Protein AF-A0A3N5Y1S3-F1 (afdb_monomer)

Secondary structure (DSSP, 8-state):
------B-TTSPBPP------EEEE--EEEP-EEEEEEEETTTEEEEEEE--SS---EEEEEEEES--SEEEEEEEEEESSSSS-EEEEEEEEEEEEEETTEEEEE-EEEEEEE--SEEEEEEE-SS--EEEEEEEE--EEEE--PPTTPPP-PPPS-TTS--------

Solvent-accessible surface area (backbone atoms only — not comparable to full-atom values): 10510 Å² total; per-residue (Å²): 140,86,88,88,82,50,62,47,101,85,71,49,77,51,92,78,81,93,74,82,59,50,78,48,74,52,79,45,80,49,70,56,43,80,78,46,74,52,73,47,89,87,49,25,37,38,40,30,33,40,50,54,91,63,84,50,69,32,28,34,43,34,57,38,60,87,67,68,73,47,77,30,50,31,34,34,27,34,13,83,77,76,76,61,74,43,79,63,33,70,86,36,62,33,34,30,40,76,56,97,93,40,83,46,73,39,48,59,49,72,42,67,85,35,61,52,32,22,38,39,38,39,35,44,47,91,75,78,66,75,74,50,68,44,38,25,28,66,56,82,42,80,43,76,88,77,62,95,89,69,89,82,80,87,85,85,76,64,92,86,56,77,88,78,84,75,85,81,126

Mean predicted aligned error: 12.26 Å

Nearest PDB structures (foldseek):
  5zu6-assembly1_A  TM=5.802E-01  e=6.935E-04  Vibrio
  4lpl-assembly1_A  TM=6.466E-01  e=3.275E-03  Clostridium perfringens ATCC 13124
  5zu5-assembly1_A  TM=4.909E-01  e=2.280E-03  Vibrio splendidus
  7w12-assembly1_A  TM=6.085E-01  e=9.707E-03  Vibrio splendidus
  7uab-assembly1_A  TM=2.465E-01  e=1.022E+00  Homo sapiens

Structure (mmCIF, N/CA/C/O backbone):
data_AF-A0A3N5Y1S3-F1
#
_entry.id   AF-A0A3N5Y1S3-F1
#
loop_
_atom_site.group_PDB
_atom_site.id
_atom_site.type_symbol
_atom_site.label_atom_id
_atom_site.label_alt_id
_atom_site.label_comp_id
_atom_site.label_asym_id
_atom_site.label_entity_id
_atom_site.label_seq_id
_atom_site.pdbx_PDB_ins_code
_atom_site.Cartn_x
_atom_site.Cartn_y
_atom_site.Cartn_z
_atom_site.occupancy
_atom_site.B_iso_or_equiv
_atom_site.auth_seq_id
_atom_site.auth_comp_id
_atom_site.auth_asym_id
_atom_site.auth_atom_id
_atom_site.pdbx_PDB_model_num
ATOM 1 N N . MET A 1 1 ? -9.161 30.404 33.135 1.00 35.91 1 MET A N 1
ATOM 2 C CA . MET A 1 1 ? -9.608 29.039 33.492 1.00 35.91 1 MET A CA 1
ATOM 3 C C . MET A 1 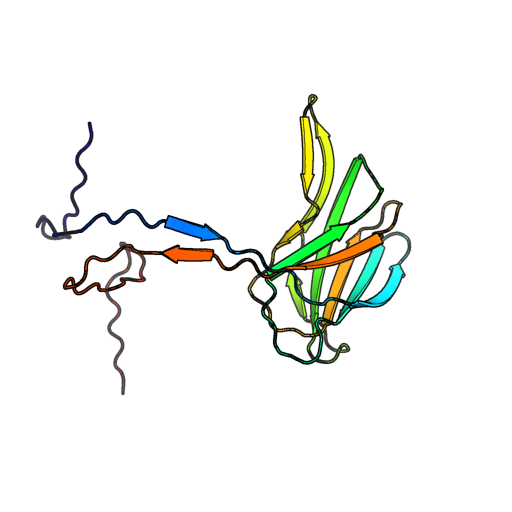1 ? -11.051 28.915 33.036 1.00 35.91 1 MET A C 1
ATOM 5 O O . MET A 1 1 ? -11.786 29.866 33.257 1.00 35.91 1 MET A O 1
ATOM 9 N N . ALA A 1 2 ? -11.420 27.840 32.336 1.00 44.22 2 ALA A N 1
ATOM 10 C CA . ALA A 1 2 ? -12.770 27.640 31.804 1.00 44.22 2 ALA A CA 1
ATOM 11 C C . ALA A 1 2 ? -13.389 26.386 32.437 1.00 44.22 2 ALA A C 1
ATOM 13 O O . ALA A 1 2 ? -12.702 25.372 32.552 1.00 44.22 2 ALA A O 1
ATOM 14 N N . ASP A 1 3 ? -14.645 26.495 32.864 1.00 68.25 3 ASP A N 1
ATOM 15 C CA . ASP A 1 3 ? -15.454 25.418 33.439 1.00 68.25 3 ASP A CA 1
ATOM 16 C C . ASP A 1 3 ? -16.318 24.802 32.330 1.00 68.25 3 ASP A C 1
ATOM 18 O O . ASP A 1 3 ? -16.857 25.532 31.494 1.00 68.25 3 ASP A O 1
ATOM 22 N N . LEU A 1 4 ? -16.417 23.473 32.290 1.00 57.62 4 LEU A N 1
ATOM 23 C CA . LEU A 1 4 ? -17.236 22.753 31.317 1.00 57.62 4 LEU A CA 1
ATOM 24 C C . LEU A 1 4 ? -18.429 22.157 32.061 1.00 57.62 4 LEU A C 1
ATOM 26 O O . LEU A 1 4 ? -18.258 21.489 33.076 1.00 57.62 4 LEU A O 1
ATOM 30 N N . ARG A 1 5 ? -19.641 22.370 31.555 1.00 76.62 5 ARG A N 1
ATOM 31 C CA . ARG A 1 5 ? -20.866 21.788 32.117 1.00 76.62 5 ARG A CA 1
ATOM 32 C C . ARG A 1 5 ? -21.679 21.176 30.997 1.00 76.62 5 ARG A C 1
ATOM 34 O O . ARG A 1 5 ? -21.792 21.775 29.929 1.00 76.62 5 ARG A O 1
ATOM 41 N N . LEU A 1 6 ? -22.219 19.985 31.234 1.00 54.06 6 LEU A N 1
ATOM 42 C CA . LEU A 1 6 ? -23.169 19.368 30.320 1.00 54.06 6 LEU A CA 1
ATOM 43 C C . LEU A 1 6 ? -24.568 19.703 30.827 1.00 54.06 6 LEU A C 1
ATOM 45 O O . LEU A 1 6 ? -24.888 19.393 31.970 1.00 54.06 6 LEU A O 1
ATOM 49 N N . ILE A 1 7 ? -25.378 20.355 30.002 1.00 76.06 7 ILE A N 1
ATOM 50 C CA . ILE A 1 7 ? -26.745 20.744 30.349 1.00 76.06 7 ILE A CA 1
ATOM 51 C C . ILE A 1 7 ? -27.685 20.068 29.351 1.00 76.06 7 ILE A C 1
ATOM 53 O O . ILE A 1 7 ? -27.400 20.058 28.154 1.00 76.06 7 ILE A O 1
ATOM 57 N N . ASP A 1 8 ? -28.768 19.463 29.836 1.00 72.62 8 ASP A N 1
ATOM 58 C CA . ASP A 1 8 ? -29.789 18.861 28.979 1.00 72.62 8 ASP A CA 1
ATOM 59 C C . ASP A 1 8 ? -30.726 19.911 28.351 1.00 72.62 8 ASP A C 1
ATOM 61 O O . ASP A 1 8 ? -30.665 21.105 28.652 1.00 72.62 8 ASP A O 1
ATOM 65 N N . GLY A 1 9 ? -31.636 19.468 27.478 1.00 58.50 9 GLY A N 1
ATOM 66 C CA . GLY A 1 9 ? -32.617 20.350 26.831 1.00 58.50 9 GLY A CA 1
ATOM 67 C C . GLY A 1 9 ? -33.615 21.021 27.789 1.00 58.50 9 GLY A C 1
ATOM 68 O O . GLY A 1 9 ? -34.348 21.910 27.366 1.00 58.50 9 GLY A O 1
ATOM 69 N N . SER A 1 10 ? -33.644 20.617 29.063 1.00 75.94 10 SER A N 1
ATOM 70 C CA . SER A 1 10 ? -34.462 21.216 30.124 1.00 75.94 10 SER A CA 1
ATOM 71 C C 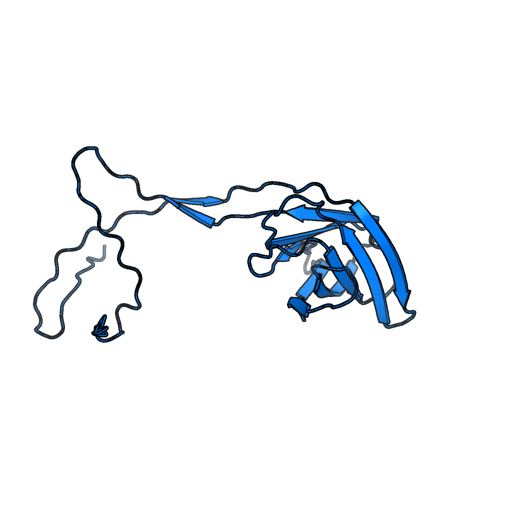. SER A 1 10 ? -33.694 22.228 30.983 1.00 75.94 10 SER A C 1
ATOM 73 O O . SER A 1 10 ? -34.282 22.848 31.867 1.00 75.94 10 SER A O 1
ATOM 75 N N . GLY A 1 11 ? -32.398 22.430 30.724 1.00 74.62 11 GLY A N 1
ATOM 76 C CA . GLY A 1 11 ? -31.551 23.305 31.532 1.00 74.62 11 GLY A CA 1
ATOM 77 C C . GLY A 1 11 ? -30.964 22.628 32.776 1.00 74.62 11 GLY A C 1
ATOM 78 O O . GLY A 1 11 ? -30.351 23.309 33.598 1.00 74.62 11 GLY A O 1
ATOM 79 N N . THR A 1 12 ? -31.121 21.309 32.923 1.00 73.62 12 THR A N 1
ATOM 80 C CA . THR A 1 12 ? -30.600 20.545 34.064 1.00 73.62 12 THR A CA 1
ATOM 81 C C . THR A 1 12 ? -29.164 20.096 33.798 1.00 73.62 12 THR A C 1
ATOM 83 O O . THR A 1 12 ? -28.849 19.590 32.722 1.00 73.62 12 THR A O 1
ATOM 86 N N . GLU A 1 13 ? -28.274 20.262 34.781 1.00 64.75 13 GLU A N 1
ATOM 87 C CA . GLU A 1 13 ? -26.885 19.808 34.677 1.00 64.75 13 GLU A CA 1
ATOM 88 C C . GLU A 1 13 ? -26.799 18.274 34.755 1.00 64.75 13 GLU A C 1
ATOM 90 O O . GLU A 1 13 ? -27.232 17.652 35.727 1.00 64.75 13 GLU A O 1
ATOM 95 N N . ILE A 1 14 ? -26.221 17.655 33.726 1.00 70.88 14 ILE A N 1
ATOM 96 C CA . ILE A 1 14 ? -25.981 16.214 33.659 1.00 70.88 14 ILE A CA 1
ATOM 97 C C . ILE A 1 14 ? -24.604 15.922 34.258 1.00 70.88 14 ILE A C 1
ATOM 99 O O . ILE A 1 14 ? -23.584 16.401 33.760 1.00 70.88 14 ILE A O 1
ATOM 103 N N . SER A 1 15 ? -24.552 15.067 35.285 1.00 53.44 15 SER A N 1
ATOM 104 C CA . SER A 1 15 ? -23.283 14.567 35.823 1.00 53.44 15 SER A CA 1
ATOM 105 C C . SER A 1 15 ? -22.504 13.798 34.758 1.00 53.44 15 SER A C 1
ATOM 107 O O . SER A 1 15 ? -22.997 12.826 34.183 1.00 53.44 15 SER A O 1
ATOM 109 N N . TYR A 1 16 ? -21.257 14.196 34.534 1.00 52.12 16 TYR A N 1
ATOM 110 C CA . TYR A 1 16 ? -20.353 13.538 33.604 1.00 52.12 16 TYR A CA 1
ATOM 111 C C . TYR A 1 16 ? -18.973 13.372 34.248 1.00 52.12 16 TYR A C 1
ATOM 113 O O . TYR A 1 16 ? -18.593 14.115 35.150 1.00 52.12 16 TYR A O 1
ATOM 121 N N . ILE A 1 17 ? -18.213 12.382 33.784 1.00 51.25 17 ILE A N 1
ATOM 122 C CA . ILE A 1 17 ? -16.810 12.200 34.162 1.00 51.25 17 ILE A CA 1
ATOM 123 C C . ILE A 1 17 ? -15.977 12.434 32.907 1.00 51.25 17 ILE A C 1
ATOM 125 O O . ILE A 1 17 ? -16.128 11.722 31.914 1.00 51.25 17 ILE A O 1
ATOM 129 N N . LEU A 1 18 ? -15.083 13.422 32.947 1.00 49.34 18 LEU A N 1
ATOM 130 C CA . LEU A 1 18 ? -14.085 13.611 31.901 1.00 49.34 18 LEU A CA 1
ATOM 131 C C . LEU A 1 18 ? -12.905 12.672 32.167 1.00 49.34 18 LEU A C 1
ATOM 133 O O . LEU A 1 18 ? -12.032 12.968 32.980 1.00 49.34 18 LEU A O 1
ATOM 137 N N . GLN A 1 19 ? -12.867 11.534 31.479 1.00 54.78 19 GLN A N 1
ATOM 138 C CA . GLN A 1 19 ? -11.741 10.610 31.569 1.00 54.78 19 GLN A CA 1
ATOM 139 C C . GLN A 1 19 ? -10.781 10.857 30.405 1.00 54.78 19 GLN A C 1
ATOM 141 O O . GLN A 1 19 ? -11.159 10.797 29.233 1.00 54.78 19 GLN A O 1
ATOM 146 N N . LYS A 1 20 ? -9.515 11.144 30.718 1.00 50.72 20 LYS A N 1
ATOM 147 C CA . LYS A 1 20 ? -8.473 11.295 29.702 1.00 50.72 20 LYS A CA 1
ATOM 148 C C . LYS A 1 20 ? -8.155 9.915 29.130 1.00 50.72 20 LYS A C 1
ATOM 150 O O . LYS A 1 20 ? -7.462 9.128 29.763 1.00 50.72 20 LYS A O 1
ATOM 155 N N . ALA A 1 21 ? -8.668 9.618 27.942 1.00 56.03 21 ALA A N 1
ATOM 156 C CA . ALA A 1 21 ? -8.294 8.402 27.242 1.00 56.03 21 ALA A CA 1
ATOM 157 C C . ALA A 1 21 ? -6.871 8.537 26.686 1.00 56.03 21 ALA A C 1
ATOM 159 O O . ALA A 1 21 ? -6.564 9.469 25.936 1.00 56.03 21 ALA A O 1
ATOM 160 N N . GLU A 1 22 ? -5.998 7.592 27.023 1.00 56.00 22 GLU A N 1
ATOM 161 C CA . GLU A 1 22 ? -4.720 7.469 26.332 1.00 56.00 22 GLU A CA 1
ATOM 162 C C . GLU A 1 22 ? -4.950 6.732 25.014 1.00 56.00 22 GLU A C 1
ATOM 164 O O . GLU A 1 22 ? -5.416 5.589 24.989 1.00 56.00 22 GLU A O 1
ATOM 169 N N . THR A 1 23 ? -4.602 7.374 23.899 1.00 52.12 23 THR A N 1
ATOM 170 C CA . THR A 1 23 ? -4.528 6.671 22.617 1.00 52.12 23 THR A CA 1
ATOM 171 C C . THR A 1 23 ? -3.200 5.936 22.558 1.00 52.12 23 THR A C 1
ATOM 173 O O . THR A 1 23 ? -2.147 6.557 22.404 1.00 52.12 23 THR A O 1
ATOM 176 N N . ARG A 1 24 ? -3.235 4.605 22.650 1.00 57.31 24 ARG A N 1
ATOM 177 C CA . ARG A 1 24 ? -2.059 3.781 22.358 1.00 57.31 24 ARG A CA 1
ATOM 178 C C . ARG A 1 24 ? -2.155 3.264 20.937 1.00 57.31 24 ARG A C 1
ATOM 180 O O . ARG A 1 24 ? -3.129 2.621 20.549 1.00 57.31 24 ARG A O 1
ATOM 187 N N . THR A 1 25 ? -1.111 3.533 20.163 1.00 61.16 25 THR A N 1
ATOM 188 C CA . THR A 1 25 ? -0.972 2.976 18.819 1.00 61.16 25 THR A CA 1
ATOM 189 C C . THR A 1 25 ? 0.026 1.835 18.901 1.00 61.16 25 THR A C 1
ATOM 191 O O . THR A 1 25 ? 1.204 2.066 19.163 1.00 61.16 25 THR A O 1
ATOM 194 N N . PHE A 1 26 ? -0.435 0.602 18.703 1.00 68.00 26 PHE A N 1
ATOM 195 C CA . PHE A 1 26 ? 0.479 -0.521 18.512 1.00 68.00 26 PHE A CA 1
ATOM 196 C C . PHE A 1 26 ? 0.789 -0.641 17.022 1.00 68.00 26 PHE A C 1
ATOM 198 O O . PHE A 1 26 ? -0.071 -0.372 16.186 1.00 68.00 26 PHE A O 1
ATOM 205 N N . ARG A 1 27 ? 2.012 -1.026 16.666 1.00 78.81 27 ARG A N 1
ATOM 206 C CA . ARG A 1 27 ? 2.393 -1.259 15.273 1.00 78.81 27 ARG A CA 1
ATOM 207 C C . ARG A 1 27 ? 2.989 -2.644 15.159 1.00 78.81 27 ARG A C 1
ATOM 209 O O . ARG A 1 27 ? 4.041 -2.899 15.734 1.00 78.81 27 ARG A O 1
ATOM 216 N N . SER A 1 28 ? 2.352 -3.505 14.378 1.00 86.62 28 SER A N 1
ATOM 217 C CA . SER A 1 28 ? 2.929 -4.795 14.015 1.00 86.62 28 SER A CA 1
ATOM 218 C C . SER A 1 28 ? 3.103 -4.900 12.508 1.00 86.62 28 SER A C 1
ATOM 220 O O . SER A 1 28 ? 2.266 -4.447 11.726 1.00 86.62 28 SER A O 1
ATOM 222 N N . THR A 1 29 ? 4.226 -5.485 12.107 1.00 90.25 29 THR A N 1
ATOM 223 C CA . THR A 1 29 ? 4.487 -5.878 10.724 1.00 90.25 29 THR A CA 1
ATOM 224 C C . THR A 1 29 ? 3.882 -7.255 10.478 1.00 90.25 29 THR A C 1
ATOM 226 O O . THR A 1 29 ? 3.966 -8.123 11.345 1.00 90.25 29 THR A O 1
ATOM 229 N N . LEU A 1 30 ? 3.290 -7.454 9.302 1.00 88.94 30 LEU A N 1
ATOM 230 C CA . LEU A 1 30 ? 2.777 -8.750 8.871 1.00 88.94 30 LEU A CA 1
ATOM 231 C C . LEU A 1 30 ? 3.779 -9.434 7.930 1.00 88.94 30 LEU A C 1
ATOM 233 O O . LEU A 1 30 ? 4.402 -8.746 7.110 1.00 88.94 30 LEU A O 1
ATOM 237 N N . PRO A 1 31 ? 3.912 -10.773 7.983 1.00 85.12 31 PRO A N 1
ATOM 238 C CA . PRO A 1 31 ? 4.605 -11.527 6.946 1.00 85.12 31 PRO A CA 1
ATOM 239 C C . PRO A 1 31 ? 4.006 -11.179 5.581 1.00 85.12 31 PRO A C 1
ATOM 241 O O . PRO A 1 31 ? 2.801 -11.301 5.379 1.00 85.12 31 PRO A O 1
ATOM 244 N N . THR A 1 32 ? 4.837 -10.681 4.669 1.00 90.75 32 THR A N 1
ATOM 245 C CA . THR A 1 32 ? 4.407 -10.223 3.344 1.00 90.75 32 THR A CA 1
ATOM 246 C C . THR A 1 32 ? 5.408 -10.718 2.313 1.00 90.75 32 THR A C 1
ATOM 248 O O . THR A 1 32 ? 6.603 -10.455 2.443 1.00 90.75 32 THR A O 1
ATOM 251 N N . SER A 1 33 ? 4.932 -11.398 1.274 1.00 94.44 33 SER A N 1
ATOM 252 C CA . SER A 1 33 ? 5.762 -11.812 0.139 1.00 94.44 33 SER A CA 1
ATOM 253 C C . SER A 1 33 ? 5.258 -11.164 -1.139 1.00 94.44 33 SER A C 1
ATOM 255 O O . SER A 1 33 ? 4.061 -11.180 -1.410 1.00 94.44 33 SER A O 1
ATOM 257 N N . ILE A 1 34 ? 6.162 -10.604 -1.941 1.00 96.69 34 ILE A N 1
ATOM 258 C CA . ILE A 1 34 ? 5.826 -10.151 -3.293 1.00 96.69 34 ILE A CA 1
ATOM 259 C C . ILE A 1 34 ? 5.773 -11.390 -4.184 1.00 96.69 34 ILE A C 1
ATOM 261 O O . ILE A 1 34 ? 6.785 -12.064 -4.351 1.00 96.69 34 ILE A O 1
ATOM 265 N N . ILE A 1 35 ? 4.597 -11.690 -4.729 1.00 97.00 35 ILE A N 1
ATOM 266 C CA . ILE A 1 35 ? 4.362 -12.885 -5.554 1.00 97.00 35 ILE A CA 1
ATOM 267 C C . ILE A 1 35 ? 4.252 -12.563 -7.043 1.00 97.00 35 ILE A C 1
ATOM 269 O O . ILE A 1 35 ? 4.394 -13.452 -7.876 1.00 97.00 35 ILE A O 1
ATOM 273 N N . ASN A 1 36 ? 3.985 -11.304 -7.391 1.00 96.88 36 ASN A N 1
ATOM 274 C CA . ASN A 1 36 ? 3.964 -10.852 -8.775 1.00 96.88 36 ASN A CA 1
ATOM 275 C C . ASN A 1 36 ? 4.319 -9.361 -8.849 1.00 96.88 36 ASN A C 1
ATOM 277 O O . ASN A 1 36 ? 3.984 -8.589 -7.946 1.00 96.88 36 ASN A O 1
ATOM 281 N N . ARG A 1 37 ? 4.991 -8.953 -9.924 1.00 96.38 37 ARG A N 1
ATOM 282 C CA . ARG A 1 37 ? 5.341 -7.561 -10.210 1.00 96.38 37 ARG A CA 1
ATOM 283 C C . ARG A 1 37 ? 5.344 -7.334 -11.717 1.00 96.38 37 ARG A C 1
ATOM 285 O O . ARG A 1 37 ? 5.816 -8.183 -12.463 1.00 96.38 37 ARG A O 1
ATOM 292 N N . GLY A 1 38 ? 4.871 -6.169 -12.146 1.00 95.44 38 GLY A N 1
ATOM 293 C CA . GLY A 1 38 ? 4.950 -5.736 -13.537 1.00 95.44 38 GLY A CA 1
ATOM 294 C C . GLY A 1 38 ? 4.918 -4.219 -13.654 1.00 95.44 38 GLY A C 1
ATOM 295 O O . GLY A 1 38 ? 4.522 -3.530 -12.719 1.00 95.44 38 GLY A O 1
ATOM 296 N N . ILE A 1 39 ? 5.333 -3.705 -14.805 1.00 94.81 39 ILE A N 1
ATOM 297 C CA . ILE A 1 39 ? 5.237 -2.285 -15.145 1.00 94.81 39 ILE A CA 1
ATOM 298 C C . ILE A 1 39 ? 4.332 -2.183 -16.367 1.00 94.81 39 ILE A C 1
ATOM 300 O O . ILE A 1 39 ? 4.569 -2.870 -17.357 1.00 94.81 39 ILE A O 1
ATOM 304 N N . ASP A 1 40 ? 3.309 -1.339 -16.279 1.00 93.06 40 ASP A N 1
ATOM 305 C CA . ASP A 1 40 ? 2.519 -0.866 -17.413 1.00 93.06 40 ASP A CA 1
ATOM 306 C C . ASP A 1 40 ? 3.106 0.495 -17.838 1.00 93.06 40 ASP A C 1
ATOM 308 O O . ASP A 1 40 ? 2.936 1.483 -17.105 1.00 93.06 40 ASP A O 1
ATOM 312 N N . PRO A 1 41 ? 3.896 0.556 -18.932 1.00 85.50 41 PRO A N 1
ATOM 313 C CA . PRO A 1 41 ? 4.635 1.756 -19.311 1.00 85.50 41 PRO A CA 1
ATOM 314 C C . PRO A 1 41 ? 3.731 2.984 -19.458 1.00 85.50 41 PRO A C 1
ATOM 316 O O . PRO A 1 41 ? 2.685 2.938 -20.097 1.00 85.50 41 PRO A O 1
ATOM 319 N N . GLY A 1 42 ? 4.140 4.101 -18.852 1.00 84.88 42 GLY A N 1
ATOM 320 C CA . GLY A 1 42 ? 3.363 5.346 -18.852 1.00 84.88 42 GLY A CA 1
ATOM 321 C C . GLY A 1 42 ? 2.123 5.329 -17.950 1.00 84.88 42 GLY A C 1
ATOM 322 O O . GLY A 1 42 ? 1.377 6.306 -17.932 1.00 84.88 42 GLY A O 1
ATOM 323 N N . ARG A 1 43 ? 1.887 4.244 -17.197 1.00 93.44 43 ARG A N 1
ATOM 324 C CA . ARG A 1 43 ? 0.736 4.109 -16.296 1.00 93.44 43 ARG A CA 1
ATOM 325 C C . ARG A 1 43 ? 1.182 3.849 -14.865 1.00 93.44 43 ARG A C 1
ATOM 327 O O . ARG A 1 43 ? 1.192 4.780 -14.063 1.00 93.44 43 ARG A O 1
ATOM 334 N N . PHE A 1 44 ? 1.552 2.617 -14.524 1.00 96.12 44 PHE A N 1
ATOM 335 C CA . PHE A 1 44 ? 1.886 2.252 -13.145 1.00 96.12 44 PHE A CA 1
ATOM 336 C C . PHE A 1 44 ? 2.834 1.053 -13.041 1.00 96.12 44 PHE A C 1
ATOM 338 O O . PHE A 1 44 ? 2.847 0.159 -13.883 1.00 96.12 44 PHE A O 1
ATOM 345 N N . GLU A 1 45 ? 3.588 1.001 -11.946 1.00 96.69 45 GLU A N 1
ATOM 346 C CA . GLU A 1 45 ? 4.167 -0.231 -11.420 1.00 96.69 45 GLU A CA 1
ATOM 347 C C . GLU A 1 45 ? 3.089 -0.956 -10.602 1.00 96.69 45 GLU A C 1
ATOM 349 O O . GLU A 1 45 ? 2.485 -0.388 -9.689 1.00 96.69 45 GLU A O 1
ATOM 354 N N . GLN A 1 46 ? 2.843 -2.220 -10.936 1.00 97.50 46 GLN A N 1
ATOM 355 C CA . GLN A 1 46 ? 1.958 -3.114 -10.205 1.00 97.50 46 GLN A CA 1
ATOM 356 C C . GLN A 1 46 ? 2.778 -4.063 -9.334 1.00 97.50 46 GLN A C 1
ATOM 358 O O . GLN A 1 46 ? 3.683 -4.744 -9.820 1.00 97.50 46 GLN A O 1
ATOM 363 N N . ILE A 1 47 ? 2.392 -4.192 -8.068 1.00 98.06 47 ILE A N 1
ATOM 364 C CA . ILE A 1 47 ? 3.003 -5.118 -7.114 1.00 98.06 47 ILE A CA 1
ATOM 365 C C . ILE A 1 47 ? 1.894 -5.912 -6.440 1.00 98.06 47 ILE A C 1
ATOM 367 O O . ILE A 1 47 ? 0.969 -5.328 -5.880 1.00 98.06 47 ILE A O 1
ATOM 371 N N . VAL A 1 48 ? 1.982 -7.238 -6.485 1.00 98.31 48 VAL A N 1
ATOM 372 C CA . VAL A 1 48 ? 1.040 -8.131 -5.810 1.00 98.31 48 VAL A CA 1
ATOM 373 C C . VAL A 1 48 ? 1.736 -8.815 -4.644 1.00 98.31 48 VAL A C 1
ATOM 375 O O . VAL A 1 48 ? 2.761 -9.479 -4.817 1.00 98.31 48 VAL A O 1
ATOM 378 N N . CYS A 1 49 ? 1.152 -8.664 -3.463 1.00 97.38 49 CYS A N 1
ATOM 379 C CA . CYS A 1 49 ? 1.626 -9.237 -2.215 1.00 97.38 49 CYS A CA 1
ATOM 380 C C . CYS A 1 49 ? 0.683 -10.339 -1.716 1.00 97.38 49 CYS A C 1
ATOM 382 O O . CYS A 1 49 ? -0.533 -10.200 -1.833 1.00 97.38 49 CYS A O 1
ATOM 384 N N . ASP A 1 50 ? 1.243 -11.389 -1.116 1.00 95.44 50 ASP A N 1
ATOM 385 C CA . ASP A 1 50 ? 0.533 -12.416 -0.341 1.00 95.44 50 ASP A CA 1
ATOM 386 C C . ASP A 1 50 ? 0.839 -12.217 1.154 1.00 95.44 50 ASP A C 1
ATOM 388 O O . ASP A 1 50 ? 2.010 -12.178 1.547 1.00 95.44 50 ASP A O 1
ATOM 392 N N . VAL A 1 51 ? -0.206 -12.072 1.978 1.00 90.56 51 VAL A N 1
ATOM 393 C CA . VAL A 1 51 ? -0.111 -11.930 3.449 1.00 90.56 51 VAL A CA 1
ATOM 394 C C . VAL A 1 51 ? -0.141 -13.295 4.167 1.00 90.56 51 VAL A C 1
ATOM 396 O O . VAL A 1 51 ? -0.053 -13.384 5.392 1.00 90.56 51 VAL A O 1
ATOM 399 N N . GLY A 1 52 ? -0.252 -14.390 3.412 1.00 86.38 52 GLY A N 1
ATOM 400 C CA . GLY A 1 52 ? -0.311 -15.759 3.911 1.00 86.38 52 GLY A CA 1
ATOM 401 C C . GLY A 1 52 ? -1.734 -16.259 4.177 1.00 86.38 52 GLY A C 1
ATOM 402 O O . GLY A 1 52 ? -2.721 -15.534 4.098 1.00 86.38 52 GLY A O 1
ATOM 403 N N . LYS A 1 53 ? -1.855 -17.556 4.489 1.00 77.50 53 LYS A N 1
ATOM 404 C CA . LYS A 1 53 ? -3.156 -18.239 4.647 1.00 77.50 53 LYS A CA 1
ATOM 405 C C . LYS A 1 53 ? -3.889 -17.908 5.950 1.00 77.50 53 LYS A C 1
ATOM 407 O O . LYS A 1 53 ? -5.091 -18.135 6.044 1.00 77.50 53 LYS A O 1
ATOM 412 N N . ARG A 1 54 ? -3.180 -17.411 6.965 1.00 81.88 54 ARG A N 1
ATOM 413 C CA . ARG A 1 54 ? -3.800 -17.001 8.227 1.00 81.88 54 ARG A CA 1
ATOM 414 C C . ARG A 1 54 ? -4.458 -15.643 8.023 1.00 81.88 54 ARG A C 1
ATOM 416 O O . ARG A 1 54 ? -3.773 -14.701 7.633 1.00 81.88 54 ARG A O 1
ATOM 423 N N . VAL A 1 55 ? -5.749 -15.547 8.341 1.00 77.56 55 VAL A N 1
ATOM 424 C CA . VAL A 1 55 ? -6.473 -14.271 8.340 1.00 77.56 55 VAL A CA 1
ATOM 425 C C . VAL A 1 55 ? -5.748 -13.301 9.271 1.00 77.56 55 VAL A C 1
ATOM 427 O O . VAL A 1 55 ? -5.605 -13.553 10.469 1.00 77.56 55 VAL A O 1
ATOM 430 N N . GLN A 1 56 ? -5.255 -12.210 8.697 1.00 85.56 56 GLN A N 1
ATOM 431 C CA . GLN A 1 56 ? -4.545 -11.148 9.395 1.00 85.56 56 GLN A CA 1
ATOM 432 C C . GLN A 1 56 ? -5.161 -9.821 8.978 1.00 85.56 56 GLN A C 1
ATOM 434 O O . GLN A 1 56 ? -5.390 -9.589 7.795 1.00 85.56 56 GLN A O 1
ATOM 439 N N . VAL A 1 57 ? -5.434 -8.959 9.956 1.00 91.62 57 VAL A N 1
ATOM 440 C CA . VAL A 1 57 ? -5.917 -7.607 9.678 1.00 91.62 57 VAL A CA 1
ATOM 441 C C . VAL A 1 57 ? -4.727 -6.733 9.308 1.00 91.62 57 VAL A C 1
ATOM 443 O O . VAL A 1 57 ? -3.802 -6.597 10.112 1.00 91.62 57 VAL A O 1
ATOM 446 N N . SER A 1 58 ? -4.767 -6.117 8.131 1.00 94.12 58 SER A N 1
ATOM 447 C CA . SER A 1 58 ? -3.844 -5.062 7.718 1.00 94.12 58 SER A CA 1
ATOM 448 C C . SER A 1 58 ? -4.609 -3.774 7.443 1.00 94.12 58 SER A C 1
ATOM 450 O O . SER A 1 58 ? -5.763 -3.799 7.023 1.00 94.12 58 SER A O 1
ATOM 452 N N . ASN A 1 59 ? -3.964 -2.636 7.679 1.00 95.12 59 ASN A N 1
ATOM 453 C CA . ASN A 1 59 ? -4.542 -1.321 7.382 1.00 95.12 59 ASN A CA 1
ATOM 454 C C . ASN A 1 59 ? -3.511 -0.322 6.842 1.00 95.12 59 ASN A C 1
ATOM 456 O O . ASN A 1 59 ? -3.802 0.859 6.649 1.00 95.12 59 ASN A O 1
ATOM 460 N N . GLN A 1 60 ? -2.289 -0.797 6.584 1.00 96.94 60 GLN A N 1
ATOM 461 C CA . GLN A 1 60 ? -1.222 -0.014 5.983 1.00 96.94 60 GLN A CA 1
ATOM 462 C C . GLN A 1 60 ? -0.367 -0.850 5.037 1.00 96.94 60 GLN A C 1
ATOM 464 O O . GLN A 1 60 ? -0.010 -1.994 5.328 1.00 96.94 60 GLN A O 1
ATOM 469 N N . VAL A 1 61 ? 0.009 -0.228 3.924 1.00 97.38 61 VAL A N 1
ATOM 470 C CA . VAL A 1 61 ? 1.086 -0.650 3.029 1.00 97.38 61 VAL A CA 1
ATOM 471 C C . VAL A 1 61 ? 2.217 0.355 3.186 1.00 97.38 61 VAL A C 1
ATOM 473 O O . VAL A 1 61 ? 1.986 1.562 3.214 1.00 97.38 61 VAL A O 1
ATOM 476 N N . VAL A 1 62 ? 3.438 -0.149 3.282 1.00 97.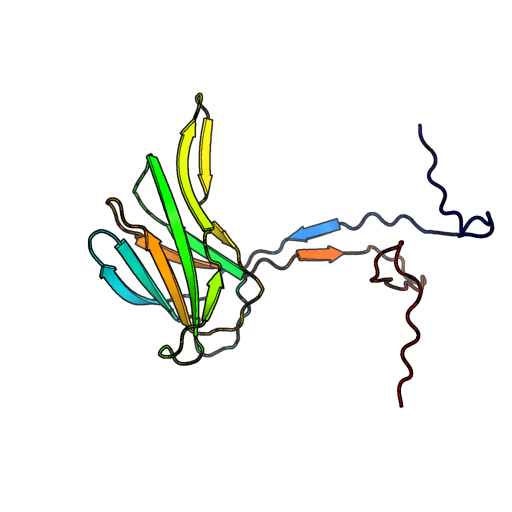19 62 VAL A N 1
ATOM 477 C CA . VAL A 1 62 ? 4.659 0.644 3.385 1.00 97.19 62 VAL A CA 1
ATOM 478 C C . VAL A 1 62 ? 5.525 0.279 2.201 1.00 97.19 62 VAL A C 1
ATOM 480 O O . VAL A 1 62 ? 5.886 -0.887 2.038 1.00 97.19 62 VAL A O 1
ATOM 483 N N . LEU A 1 63 ? 5.830 1.270 1.380 1.00 97.00 63 LEU A N 1
ATOM 484 C CA . LEU A 1 63 ? 6.639 1.112 0.184 1.00 97.00 63 LEU A CA 1
ATOM 485 C C . LEU A 1 63 ? 8.065 1.558 0.488 1.00 97.00 63 LEU A C 1
ATOM 487 O O . LEU A 1 63 ? 8.286 2.503 1.240 1.00 97.00 63 LEU A O 1
ATOM 491 N N . TYR A 1 64 ? 9.039 0.875 -0.095 1.00 95.50 64 TYR A N 1
ATOM 492 C CA . TYR A 1 64 ? 10.441 1.261 -0.003 1.00 95.50 64 TYR A CA 1
ATOM 493 C C . TYR A 1 64 ? 10.979 1.460 -1.407 1.00 95.50 64 TYR A C 1
ATOM 495 O O . TYR A 1 64 ? 10.840 0.581 -2.253 1.00 95.50 64 TYR A O 1
ATOM 503 N N . THR A 1 65 ? 11.599 2.603 -1.661 1.00 94.62 65 THR A N 1
ATOM 504 C CA . THR A 1 65 ? 12.217 2.947 -2.942 1.00 94.62 65 THR A CA 1
ATOM 505 C C . THR A 1 65 ? 13.513 3.712 -2.690 1.00 94.62 65 THR A C 1
ATOM 507 O O . THR A 1 65 ? 13.710 4.257 -1.608 1.00 94.62 65 THR A O 1
ATOM 510 N N . GLN A 1 66 ? 14.405 3.709 -3.678 1.00 93.31 66 GLN A N 1
ATOM 511 C CA . GLN A 1 66 ? 15.605 4.553 -3.695 1.00 93.31 66 GLN A CA 1
ATOM 512 C C . GLN A 1 66 ? 15.374 5.861 -4.464 1.00 93.31 66 GLN A C 1
ATOM 514 O O . GLN A 1 66 ? 16.252 6.716 -4.490 1.00 93.31 66 GLN A O 1
ATOM 519 N N . THR A 1 67 ? 14.221 6.004 -5.124 1.00 92.56 67 THR A N 1
ATOM 520 C CA . THR A 1 67 ? 13.858 7.237 -5.821 1.00 92.56 67 THR A CA 1
ATOM 521 C C . THR A 1 67 ? 13.611 8.355 -4.815 1.00 92.56 67 THR A C 1
ATOM 523 O O . THR A 1 67 ? 12.976 8.130 -3.789 1.00 92.56 67 THR A O 1
ATOM 526 N N . THR A 1 68 ? 14.074 9.555 -5.139 1.00 92.12 68 THR A N 1
ATOM 527 C CA . THR A 1 68 ? 13.861 10.787 -4.371 1.00 92.12 68 THR A CA 1
ATOM 528 C C . THR A 1 68 ? 13.185 11.833 -5.255 1.00 92.12 68 THR A C 1
ATOM 530 O O . THR A 1 68 ? 13.135 11.665 -6.475 1.00 92.12 68 THR A O 1
ATOM 533 N N . ASN A 1 69 ? 12.668 12.909 -4.658 1.00 91.19 69 ASN A N 1
ATOM 534 C CA . ASN A 1 69 ? 12.022 14.018 -5.378 1.00 91.19 69 ASN A CA 1
ATOM 535 C C . ASN A 1 69 ? 10.865 13.578 -6.295 1.00 91.19 69 ASN A C 1
ATOM 537 O O . ASN A 1 69 ? 10.812 13.945 -7.467 1.00 91.19 69 ASN A O 1
ATOM 541 N N . PHE A 1 70 ? 9.920 12.808 -5.759 1.00 93.44 70 PHE A N 1
ATOM 542 C CA . PHE A 1 70 ? 8.766 12.303 -6.501 1.00 93.44 70 PHE A CA 1
ATOM 543 C C . PHE A 1 70 ? 7.451 12.518 -5.745 1.00 93.44 70 PHE A C 1
ATOM 545 O O . PHE A 1 70 ? 7.424 12.611 -4.516 1.00 93.44 70 PHE A O 1
ATOM 552 N N . VAL A 1 71 ? 6.344 12.520 -6.491 1.00 94.62 71 VAL A N 1
ATOM 553 C CA . VAL A 1 71 ? 4.975 12.426 -5.964 1.00 94.62 71 VAL A CA 1
ATOM 554 C C . VAL A 1 71 ? 4.197 11.482 -6.860 1.00 94.62 71 VAL A C 1
ATOM 556 O O . VAL A 1 71 ? 3.973 11.775 -8.030 1.00 94.62 71 VAL A O 1
ATOM 559 N N . ARG A 1 72 ? 3.760 10.347 -6.316 1.00 95.44 72 ARG A N 1
ATOM 560 C CA . ARG A 1 72 ? 3.073 9.317 -7.096 1.00 95.44 72 ARG A CA 1
ATOM 561 C C . ARG A 1 72 ? 1.749 8.962 -6.474 1.00 95.44 72 ARG A C 1
ATOM 563 O O . ARG A 1 72 ? 1.672 8.586 -5.300 1.00 95.44 72 ARG A O 1
ATOM 570 N N . LYS A 1 73 ? 0.712 9.010 -7.305 1.00 97.56 73 LYS A N 1
ATOM 571 C CA . LYS A 1 73 ? -0.571 8.411 -6.967 1.00 97.56 73 LYS A CA 1
ATOM 572 C C . LYS A 1 73 ? -0.365 6.917 -6.712 1.00 97.56 73 LYS A C 1
ATOM 574 O O . LYS A 1 73 ? 0.394 6.255 -7.417 1.00 97.56 73 LYS A O 1
ATOM 579 N N . THR A 1 74 ? -1.028 6.404 -5.687 1.00 98.31 74 THR A N 1
ATOM 580 C CA . THR A 1 74 ? -1.020 4.992 -5.324 1.00 98.31 74 THR A CA 1
ATOM 581 C C . THR A 1 74 ? -2.428 4.524 -5.009 1.00 98.31 74 THR A C 1
ATOM 583 O O . THR A 1 74 ? -3.108 5.109 -4.163 1.00 98.31 74 THR A O 1
ATOM 586 N N . ASP A 1 75 ? -2.824 3.427 -5.639 1.00 98.56 75 ASP A N 1
ATOM 587 C CA . ASP A 1 75 ? -4.071 2.727 -5.354 1.00 98.56 75 ASP A CA 1
ATOM 588 C C . ASP A 1 75 ? -3.762 1.333 -4.783 1.00 98.56 75 ASP A C 1
ATOM 590 O O . ASP A 1 75 ? -2.742 0.717 -5.103 1.00 98.56 75 ASP A O 1
ATOM 594 N N . VAL A 1 76 ? -4.647 0.833 -3.919 1.00 98.62 76 VAL A N 1
ATOM 595 C CA . VAL A 1 76 ? -4.553 -0.490 -3.292 1.00 98.62 76 VAL A CA 1
ATOM 596 C C . VAL A 1 76 ? -5.856 -1.243 -3.528 1.00 98.62 76 VAL A C 1
ATOM 598 O O . VAL A 1 76 ? -6.937 -0.788 -3.147 1.00 98.62 76 VAL A O 1
ATOM 601 N N . GLY A 1 77 ? -5.742 -2.416 -4.141 1.00 98.50 77 GLY A N 1
ATOM 602 C CA . GLY A 1 77 ? -6.806 -3.400 -4.267 1.00 98.50 77 GLY A CA 1
ATOM 603 C C . GLY A 1 77 ? -6.588 -4.583 -3.330 1.00 98.50 77 GLY A C 1
ATOM 604 O O . GLY A 1 77 ? -5.451 -4.987 -3.093 1.00 98.50 77 GLY A O 1
ATOM 605 N N . GLY A 1 78 ? -7.676 -5.149 -2.821 1.00 97.88 78 GLY A N 1
ATOM 606 C CA . GLY A 1 78 ? -7.698 -6.388 -2.054 1.00 97.88 78 GLY A CA 1
ATOM 607 C C . GLY A 1 78 ? -8.379 -7.514 -2.825 1.00 97.88 78 GLY A C 1
ATOM 608 O O . GLY A 1 78 ? -9.282 -7.274 -3.628 1.00 97.88 78 GLY A O 1
ATOM 609 N N . SER A 1 79 ? -7.923 -8.741 -2.599 1.00 97.81 79 SER A N 1
ATOM 610 C CA . SER A 1 79 ? -8.499 -9.946 -3.185 1.00 97.81 79 SER A CA 1
ATOM 611 C C . SER A 1 79 ? -8.362 -11.145 -2.248 1.00 97.81 79 SER A C 1
ATOM 613 O O . SER A 1 79 ? -7.364 -11.304 -1.538 1.00 97.81 79 SER A O 1
ATOM 615 N N . ALA A 1 80 ? -9.382 -12.003 -2.246 1.00 94.88 80 ALA A N 1
ATOM 616 C CA . ALA A 1 80 ? -9.355 -13.281 -1.539 1.00 94.88 80 ALA A CA 1
ATOM 617 C C . ALA A 1 80 ? -8.724 -14.402 -2.385 1.00 94.88 80 ALA A C 1
ATOM 619 O O . ALA A 1 80 ? -8.142 -15.331 -1.829 1.00 94.88 80 ALA A O 1
ATOM 620 N N . ASP A 1 81 ? -8.808 -14.305 -3.716 1.00 94.75 81 ASP A N 1
ATOM 621 C CA . ASP A 1 81 ? -8.457 -15.368 -4.669 1.00 94.75 81 ASP A CA 1
ATOM 622 C C . ASP A 1 81 ? -7.328 -14.986 -5.649 1.00 94.75 81 ASP A C 1
ATOM 624 O O . ASP A 1 81 ? -6.882 -15.819 -6.437 1.00 94.75 81 ASP A O 1
ATOM 628 N N . GLY A 1 82 ? -6.866 -13.734 -5.615 1.00 95.75 82 GLY A N 1
ATOM 629 C CA . GLY A 1 82 ? -5.867 -13.180 -6.531 1.00 95.75 82 GLY A CA 1
ATOM 630 C C . GLY A 1 82 ? -6.401 -12.894 -7.941 1.00 95.75 82 GLY A C 1
ATOM 631 O O . GLY A 1 82 ? -5.639 -12.455 -8.806 1.00 95.75 82 GLY A O 1
ATOM 632 N N . LYS A 1 83 ? -7.696 -13.116 -8.187 1.00 96.25 83 LYS A N 1
ATOM 633 C CA . LYS A 1 83 ? -8.354 -12.980 -9.494 1.00 96.25 83 LYS A CA 1
ATOM 634 C C . LYS A 1 83 ? -9.327 -11.810 -9.498 1.00 96.25 83 LYS A C 1
ATOM 636 O O . LYS A 1 83 ? -9.244 -10.954 -10.375 1.00 96.25 83 LYS A O 1
ATOM 641 N N . ASN A 1 84 ? -10.193 -11.747 -8.493 1.00 97.44 84 ASN A N 1
ATOM 642 C CA . ASN A 1 84 ? -11.196 -10.705 -8.328 1.00 97.44 84 ASN A CA 1
ATOM 643 C C . ASN A 1 84 ? -10.674 -9.642 -7.365 1.00 97.44 84 ASN A C 1
ATOM 645 O O . ASN A 1 84 ? -10.335 -9.949 -6.222 1.00 97.44 84 ASN A O 1
ATOM 649 N N . TRP A 1 85 ? -10.584 -8.398 -7.831 1.00 98.06 85 TRP A N 1
ATOM 650 C CA . TRP A 1 85 ? -9.951 -7.301 -7.100 1.00 98.06 85 TRP A CA 1
ATOM 651 C C . TRP A 1 85 ? -10.968 -6.219 -6.759 1.00 98.06 85 TRP A C 1
ATOM 653 O O . TRP A 1 85 ? -11.660 -5.721 -7.642 1.00 98.06 85 TRP A O 1
ATOM 663 N N . ILE A 1 86 ? -11.005 -5.815 -5.491 1.00 98.19 86 ILE A N 1
ATOM 664 C CA . ILE A 1 86 ? -11.809 -4.688 -5.010 1.00 98.19 86 ILE A CA 1
ATOM 665 C C . ILE A 1 86 ? -10.859 -3.581 -4.571 1.00 98.19 86 ILE A C 1
ATOM 667 O O . ILE A 1 86 ? -9.923 -3.831 -3.815 1.00 98.19 86 ILE A O 1
ATOM 671 N N . ILE A 1 87 ? -11.088 -2.351 -5.029 1.00 98.25 87 ILE A N 1
ATOM 672 C CA . ILE A 1 87 ? -10.313 -1.194 -4.575 1.00 98.25 87 ILE A CA 1
ATOM 673 C C . ILE A 1 87 ? -10.661 -0.906 -3.114 1.00 98.25 87 ILE A C 1
ATOM 675 O O . ILE A 1 87 ? -11.797 -0.571 -2.793 1.00 98.25 87 ILE A O 1
ATOM 679 N N . ILE A 1 88 ? -9.668 -1.029 -2.235 1.00 98.12 88 ILE A N 1
ATOM 680 C CA . ILE A 1 88 ? -9.792 -0.723 -0.801 1.00 98.12 88 ILE A CA 1
ATOM 681 C C . ILE A 1 88 ? -9.208 0.652 -0.460 1.00 98.12 88 ILE A C 1
ATOM 683 O O . ILE A 1 88 ? -9.508 1.223 0.588 1.00 98.12 88 ILE A O 1
ATOM 687 N N . ARG A 1 89 ? -8.380 1.204 -1.355 1.00 98.25 89 ARG A N 1
ATOM 688 C CA . ARG A 1 89 ? -7.910 2.587 -1.305 1.00 98.25 89 ARG A CA 1
ATOM 689 C C . ARG A 1 89 ? -7.614 3.106 -2.700 1.00 98.25 89 ARG A C 1
ATOM 691 O O . ARG A 1 89 ? -6.835 2.498 -3.424 1.00 98.25 89 ARG A O 1
ATOM 698 N N . SER A 1 90 ? -8.162 4.266 -3.027 1.00 97.75 90 SER A N 1
ATOM 699 C CA . SER A 1 90 ? -7.838 5.012 -4.242 1.00 97.75 90 SER A CA 1
ATOM 700 C C . SER A 1 90 ? -7.304 6.402 -3.912 1.00 97.75 90 SER A C 1
ATOM 702 O O . SER A 1 90 ? -7.543 6.925 -2.819 1.00 97.75 90 SER A O 1
ATOM 704 N N . ASN A 1 91 ? -6.612 7.012 -4.875 1.00 95.19 91 ASN A N 1
ATOM 705 C CA . ASN A 1 91 ? -6.126 8.393 -4.825 1.00 95.19 91 ASN A CA 1
ATOM 706 C C . ASN A 1 91 ? -5.287 8.689 -3.567 1.00 95.19 91 ASN A C 1
ATOM 708 O O . ASN A 1 91 ? -5.347 9.786 -3.013 1.00 95.19 91 ASN A O 1
ATOM 712 N N . ALA A 1 92 ? -4.528 7.703 -3.076 1.00 97.69 92 ALA A N 1
ATOM 713 C CA . ALA A 1 92 ? -3.486 7.977 -2.096 1.00 97.69 92 ALA A CA 1
ATOM 714 C C . ALA A 1 92 ? -2.238 8.498 -2.811 1.00 97.69 92 ALA A C 1
ATOM 716 O O . ALA A 1 92 ? -2.093 8.334 -4.020 1.00 97.69 92 ALA A O 1
ATOM 717 N N . TYR A 1 93 ? -1.326 9.098 -2.055 1.00 96.25 93 TYR A N 1
ATOM 718 C CA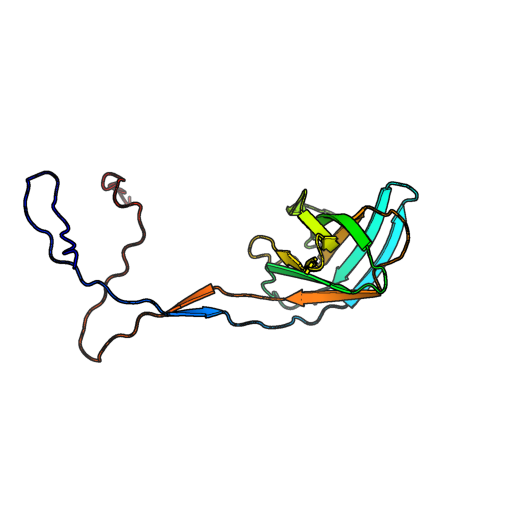 . TYR A 1 93 ? -0.050 9.558 -2.581 1.00 96.25 93 TYR A CA 1
ATOM 719 C C . TYR A 1 93 ? 1.083 9.058 -1.703 1.00 96.25 93 TYR A C 1
ATOM 721 O O . TYR A 1 93 ? 1.001 9.128 -0.473 1.00 96.25 93 TYR A O 1
ATOM 729 N N . ILE A 1 94 ? 2.136 8.583 -2.360 1.00 96.50 94 ILE A N 1
ATOM 730 C CA . ILE A 1 94 ? 3.458 8.489 -1.760 1.00 96.50 94 ILE A CA 1
ATOM 731 C C . ILE A 1 94 ? 4.343 9.572 -2.351 1.00 96.50 94 ILE A C 1
ATOM 733 O O . ILE A 1 94 ? 4.194 9.943 -3.518 1.00 96.50 94 ILE A O 1
ATOM 737 N N . PHE A 1 95 ? 5.248 10.091 -1.540 1.00 95.56 95 PHE A N 1
ATOM 738 C CA . PHE A 1 95 ? 6.138 11.153 -1.962 1.00 95.56 95 PHE A CA 1
ATOM 739 C C . PHE A 1 95 ? 7.410 11.169 -1.132 1.00 95.56 95 PHE A C 1
ATOM 741 O O . PHE A 1 95 ? 7.433 10.746 0.026 1.00 95.56 95 PHE A O 1
ATOM 748 N N . ASP A 1 96 ? 8.440 11.710 -1.752 1.00 94.12 96 ASP A N 1
ATOM 749 C CA . ASP A 1 96 ? 9.693 12.122 -1.144 1.00 94.12 96 ASP A CA 1
ATOM 750 C C . ASP A 1 96 ? 10.048 13.441 -1.825 1.00 94.12 96 ASP A C 1
ATOM 752 O O . ASP A 1 96 ? 10.241 13.467 -3.038 1.00 94.12 96 ASP A O 1
ATOM 756 N N . GLN A 1 97 ? 10.008 14.552 -1.096 1.00 91.56 97 GLN A N 1
ATOM 757 C CA . GLN A 1 97 ? 10.238 15.882 -1.645 1.00 91.56 97 GLN A CA 1
ATOM 758 C C . GLN A 1 97 ? 10.959 16.780 -0.650 1.00 91.56 97 GLN A C 1
ATOM 760 O O . GLN A 1 97 ? 10.802 16.674 0.566 1.00 91.56 97 GLN A O 1
ATOM 765 N N . ARG A 1 98 ? 11.679 17.760 -1.190 1.00 87.50 98 ARG A N 1
ATOM 766 C CA . ARG A 1 98 ? 12.163 18.916 -0.438 1.00 87.50 98 ARG A CA 1
ATOM 767 C C . ARG A 1 98 ? 11.311 20.134 -0.765 1.00 87.50 98 ARG A C 1
ATOM 769 O O . ARG A 1 98 ? 11.182 20.502 -1.928 1.00 87.50 98 ARG A O 1
ATOM 776 N N . TYR A 1 99 ? 10.762 20.780 0.258 1.00 80.44 99 TYR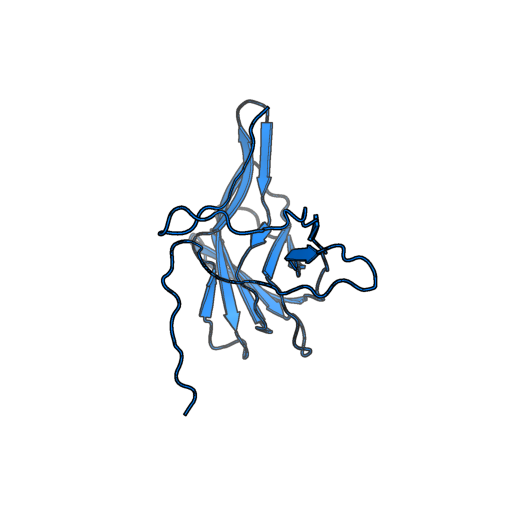 A N 1
ATOM 777 C CA . TYR A 1 99 ? 9.990 22.013 0.119 1.00 80.44 99 TYR A CA 1
ATOM 778 C C . TYR A 1 99 ? 10.455 23.043 1.147 1.00 80.44 99 TYR A C 1
ATOM 780 O O . TYR A 1 99 ? 10.424 22.780 2.347 1.00 80.44 99 TYR A O 1
ATOM 788 N N . GLN A 1 100 ? 10.909 24.211 0.681 1.00 85.00 100 GLN A N 1
ATOM 789 C CA . GLN A 1 100 ? 11.384 25.316 1.533 1.00 85.00 100 GLN A CA 1
ATOM 790 C C . GLN A 1 100 ? 12.405 24.879 2.608 1.00 85.00 100 GLN A C 1
ATOM 792 O O . GLN A 1 100 ? 12.311 25.256 3.774 1.00 85.00 100 GLN A O 1
ATOM 797 N N . GLY A 1 101 ? 13.362 24.027 2.230 1.00 85.12 101 GLY A N 1
ATOM 798 C CA . GLY A 1 101 ? 14.390 23.514 3.145 1.00 85.12 101 GLY A CA 1
ATOM 799 C C . GLY A 1 101 ? 13.915 22.429 4.121 1.00 85.12 101 GLY A C 1
ATOM 800 O O . GLY A 1 101 ? 14.715 21.957 4.922 1.00 85.12 101 GLY A O 1
ATOM 801 N N . ARG A 1 102 ? 12.647 22.001 4.054 1.00 86.12 102 ARG A N 1
ATOM 802 C CA . ARG A 1 102 ? 12.115 20.867 4.823 1.00 86.12 102 ARG A CA 1
ATOM 803 C C . ARG A 1 102 ? 12.016 19.624 3.951 1.00 86.12 102 ARG A C 1
ATOM 805 O O . ARG A 1 102 ? 11.559 19.696 2.810 1.00 86.12 102 ARG A O 1
ATOM 812 N N . GLU A 1 103 ? 12.406 18.485 4.507 1.00 88.12 103 GLU A N 1
ATOM 813 C CA . GLU A 1 103 ? 12.181 17.175 3.898 1.00 88.12 103 GLU A CA 1
ATOM 814 C C . GLU A 1 103 ? 10.777 16.686 4.262 1.00 88.12 103 GLU A C 1
ATOM 816 O O . GLU A 1 103 ? 10.425 16.553 5.434 1.00 88.12 103 GLU A O 1
ATOM 821 N N . LEU A 1 104 ? 9.957 16.464 3.239 1.00 91.31 104 LEU A N 1
ATOM 822 C CA . LEU A 1 104 ? 8.615 15.914 3.339 1.00 91.31 104 LEU A CA 1
ATOM 823 C C . LEU A 1 104 ? 8.628 14.541 2.683 1.00 91.31 104 LEU A C 1
ATOM 825 O O . LEU A 1 104 ? 8.859 14.421 1.483 1.00 91.31 104 LEU A O 1
ATOM 829 N N . HIS A 1 105 ? 8.343 13.501 3.457 1.00 93.88 105 HIS A N 1
ATOM 830 C CA . HIS A 1 105 ? 8.273 12.148 2.929 1.00 93.88 105 HIS A CA 1
ATOM 831 C C . HIS A 1 105 ? 7.076 11.399 3.517 1.00 93.88 105 HIS A C 1
ATOM 833 O O . HIS A 1 105 ? 6.787 11.468 4.712 1.00 93.88 105 HIS A O 1
ATOM 839 N N . ASN A 1 106 ? 6.381 10.644 2.674 1.00 95.44 106 ASN A N 1
ATOM 840 C CA . ASN A 1 106 ? 5.400 9.660 3.097 1.00 95.44 106 ASN A CA 1
ATOM 841 C C . ASN A 1 106 ? 5.425 8.480 2.131 1.00 95.44 106 ASN A C 1
ATOM 843 O O . ASN A 1 106 ? 5.022 8.600 0.979 1.00 95.44 106 ASN A O 1
ATOM 847 N N . LEU A 1 107 ? 5.849 7.319 2.624 1.00 97.00 107 LEU A N 1
ATOM 848 C CA . LEU A 1 107 ? 5.827 6.064 1.870 1.00 97.00 107 LEU A CA 1
ATOM 849 C C . LEU A 1 107 ? 4.771 5.088 2.406 1.00 97.00 107 LEU A C 1
ATOM 851 O O . LEU A 1 107 ? 4.834 3.885 2.151 1.00 97.00 107 LEU A O 1
ATOM 855 N N . VAL A 1 108 ? 3.821 5.593 3.198 1.00 97.31 108 VAL A N 1
ATOM 856 C CA . VAL A 1 108 ? 2.763 4.803 3.826 1.00 97.31 108 VAL A CA 1
ATOM 857 C C . VAL A 1 108 ? 1.420 5.141 3.195 1.00 97.31 108 VAL A C 1
ATOM 859 O O . VAL A 1 108 ? 0.978 6.290 3.194 1.00 97.31 108 VAL A O 1
ATOM 862 N N . VAL A 1 109 ? 0.726 4.104 2.737 1.00 98.06 109 VAL A N 1
ATOM 863 C CA . VAL A 1 109 ? -0.666 4.182 2.297 1.00 98.06 109 VAL A CA 1
ATOM 864 C C . VAL A 1 109 ? -1.534 3.491 3.340 1.00 98.06 109 VAL A C 1
ATOM 866 O O . VAL A 1 109 ? -1.415 2.285 3.547 1.00 98.06 109 VAL A O 1
ATOM 869 N N . SER A 1 110 ? -2.392 4.264 4.009 1.00 96.38 110 SER A N 1
ATOM 870 C CA . SER A 1 110 ? -3.367 3.742 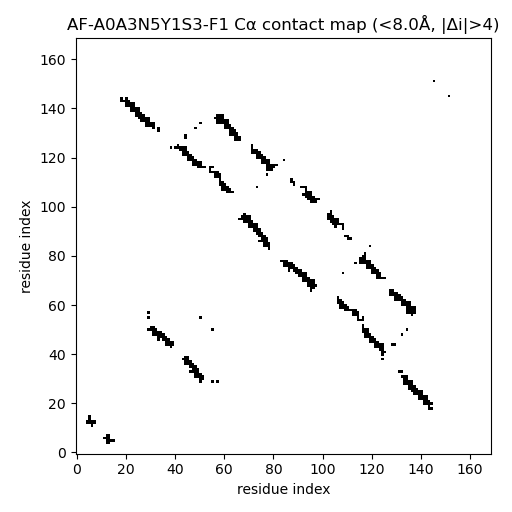4.976 1.00 96.38 110 SER A CA 1
ATOM 871 C C . SER A 1 110 ? -4.718 3.479 4.309 1.00 96.38 110 SER A C 1
ATOM 873 O O . SER A 1 110 ? -5.137 4.222 3.417 1.00 96.38 110 SER A O 1
ATOM 875 N N . TYR A 1 111 ? -5.409 2.440 4.761 1.00 96.25 111 TYR A N 1
ATOM 876 C CA . TYR A 1 111 ? -6.715 2.001 4.267 1.00 96.25 111 TYR A CA 1
ATOM 877 C C . TYR A 1 111 ? -7.548 1.418 5.421 1.00 96.25 111 TYR A C 1
ATOM 879 O O . TYR A 1 111 ? -6.993 1.215 6.501 1.00 96.25 111 TYR A O 1
ATOM 887 N N . PRO A 1 112 ? -8.869 1.206 5.254 1.00 95.12 112 PRO A N 1
ATOM 888 C CA . PRO A 1 112 ? -9.684 0.550 6.276 1.00 95.12 112 PRO A CA 1
ATOM 889 C C . PRO A 1 112 ? -9.124 -0.823 6.658 1.00 95.12 112 PRO A C 1
ATOM 891 O O . PRO A 1 112 ? -8.436 -1.453 5.858 1.00 95.12 112 PRO A O 1
ATOM 894 N N . ASP A 1 113 ? -9.439 -1.302 7.858 1.00 93.75 113 ASP A N 1
ATOM 895 C CA . ASP A 1 113 ? -9.049 -2.647 8.280 1.00 93.75 113 ASP A CA 1
ATOM 896 C C . ASP A 1 113 ? -9.512 -3.689 7.245 1.00 93.75 113 ASP A C 1
ATOM 898 O O . ASP A 1 113 ? -10.689 -3.781 6.900 1.00 93.75 113 ASP A O 1
ATOM 902 N N . SER A 1 114 ? -8.552 -4.454 6.726 1.00 94.50 114 SER A N 1
ATOM 903 C CA . SER A 1 114 ? -8.740 -5.416 5.644 1.00 94.50 114 SER A CA 1
ATOM 904 C C . SER A 1 114 ? -8.225 -6.785 6.058 1.00 94.50 114 SER A C 1
ATOM 906 O O . SER A 1 114 ? -7.178 -6.900 6.694 1.00 94.50 114 SER A O 1
ATOM 908 N N . THR A 1 115 ? -8.946 -7.828 5.658 1.00 95.19 115 THR A N 1
ATOM 909 C CA . THR A 1 115 ? -8.577 -9.238 5.851 1.00 95.19 115 THR A CA 1
ATOM 910 C C . THR A 1 115 ? -8.214 -9.942 4.543 1.00 95.19 115 THR A C 1
ATOM 912 O O . THR A 1 115 ? -8.010 -11.157 4.534 1.00 95.19 115 THR A O 1
ATOM 915 N N . TYR A 1 116 ? -8.129 -9.206 3.428 1.00 96.06 116 TYR A N 1
ATOM 916 C CA . TYR A 1 116 ? -7.751 -9.777 2.137 1.00 96.06 116 TYR A CA 1
ATOM 917 C C . TYR A 1 116 ? -6.338 -10.362 2.177 1.00 96.06 116 TYR A C 1
ATOM 919 O O . TYR A 1 116 ? -5.383 -9.700 2.580 1.00 96.06 116 TYR A O 1
ATOM 927 N N . ARG A 1 117 ? -6.204 -11.602 1.695 1.00 95.06 117 ARG A N 1
ATOM 928 C CA . ARG A 1 117 ? -4.918 -12.304 1.607 1.00 95.06 117 ARG A CA 1
ATOM 929 C C . ARG A 1 117 ? -4.002 -11.725 0.533 1.00 95.06 117 ARG A C 1
ATOM 931 O O . ARG A 1 117 ? -2.785 -11.757 0.695 1.00 95.06 117 ARG A O 1
ATOM 938 N N . TYR A 1 118 ? -4.567 -11.241 -0.567 1.00 97.25 118 TYR A N 1
ATOM 939 C CA . TYR A 1 118 ? -3.791 -10.677 -1.659 1.00 97.25 118 TYR A CA 1
ATOM 940 C C . TYR A 1 118 ? -4.033 -9.183 -1.744 1.00 97.25 118 TYR A C 1
ATOM 942 O O . TYR A 1 118 ? -5.181 -8.750 -1.852 1.00 97.25 118 TYR A O 1
ATOM 950 N N . LEU A 1 119 ? -2.956 -8.401 -1.744 1.00 97.94 119 LEU A N 1
ATOM 951 C CA . LEU A 1 119 ? -3.022 -6.968 -2.010 1.00 97.94 119 LEU A CA 1
ATOM 952 C C . LEU A 1 119 ? -2.307 -6.645 -3.315 1.00 97.94 119 LEU A C 1
ATOM 954 O O . LEU A 1 119 ? -1.180 -7.081 -3.534 1.00 97.94 119 LEU A O 1
ATOM 958 N N . LYS A 1 120 ? -2.961 -5.862 -4.168 1.00 98.38 120 LYS A N 1
ATOM 959 C CA . LYS A 1 120 ? -2.400 -5.314 -5.401 1.00 98.38 120 LYS A CA 1
ATOM 960 C C . LYS A 1 120 ? -2.199 -3.826 -5.206 1.00 98.38 120 LYS A C 1
ATOM 962 O O . LYS A 1 120 ? -3.1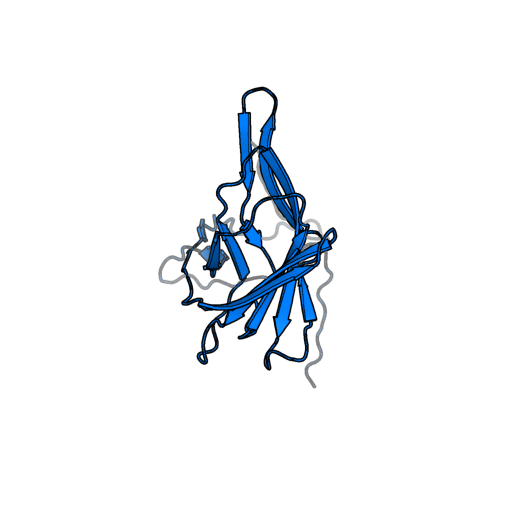56 -3.101 -4.959 1.00 98.38 120 LYS A O 1
ATOM 967 N N . ILE A 1 121 ? -0.963 -3.380 -5.334 1.00 98.38 121 ILE A N 1
ATOM 968 C CA . ILE A 1 121 ? -0.579 -1.981 -5.210 1.00 98.38 121 ILE A CA 1
ATOM 969 C C . ILE A 1 121 ? -0.240 -1.479 -6.606 1.00 98.38 121 ILE A C 1
ATOM 971 O O . ILE A 1 121 ? 0.558 -2.102 -7.305 1.00 98.38 121 ILE A O 1
ATOM 975 N N . MET A 1 122 ? -0.864 -0.378 -7.007 1.00 98.12 122 MET A N 1
ATOM 976 C CA . MET A 1 122 ? -0.627 0.288 -8.285 1.00 98.12 122 MET A CA 1
ATOM 977 C C . MET A 1 122 ? -0.033 1.656 -7.986 1.00 98.12 122 MET A C 1
ATOM 979 O O . MET A 1 122 ? -0.732 2.530 -7.477 1.00 98.12 122 MET A O 1
ATOM 983 N N . VAL A 1 123 ? 1.258 1.820 -8.257 1.00 97.62 123 VAL A N 1
ATOM 984 C CA . VAL A 1 123 ? 1.989 3.076 -8.056 1.00 97.62 123 VAL A CA 1
ATOM 985 C C . VAL A 1 123 ? 2.198 3.710 -9.418 1.00 97.62 123 VAL A C 1
ATOM 987 O O . VAL A 1 123 ? 2.853 3.112 -10.268 1.00 97.62 123 VAL A O 1
ATOM 990 N N . TRP A 1 124 ? 1.659 4.907 -9.640 1.00 95.94 124 TRP A N 1
ATOM 991 C CA . TRP A 1 124 ? 1.845 5.604 -10.912 1.00 95.94 124 TRP A CA 1
ATOM 992 C C . TRP A 1 124 ? 3.334 5.799 -11.187 1.00 95.94 124 TRP A C 1
ATOM 994 O O . TRP A 1 124 ? 4.087 6.192 -10.295 1.00 95.94 124 TRP A O 1
ATOM 1004 N N . PHE A 1 125 ? 3.760 5.451 -12.398 1.00 88.69 125 PHE A N 1
ATOM 1005 C CA . PHE A 1 125 ? 5.173 5.280 -12.713 1.00 88.69 125 PHE A CA 1
ATOM 1006 C C . PHE A 1 125 ? 5.701 6.450 -13.541 1.00 88.69 125 PHE A C 1
ATOM 1008 O O . PHE A 1 125 ? 5.301 6.631 -14.687 1.00 88.69 125 PHE A O 1
ATOM 1015 N N . ASP A 1 126 ? 6.631 7.206 -12.964 1.00 82.94 126 ASP A N 1
ATOM 1016 C CA . ASP A 1 126 ? 7.355 8.319 -13.597 1.00 82.94 126 ASP A CA 1
ATOM 1017 C C . ASP A 1 126 ? 8.879 8.067 -13.685 1.00 82.94 126 ASP A C 1
ATOM 1019 O O . ASP A 1 126 ? 9.625 8.928 -14.141 1.00 82.94 126 ASP A O 1
ATOM 1023 N N . GLY A 1 127 ? 9.345 6.872 -13.290 1.00 80.56 127 GLY A N 1
ATOM 1024 C CA . GLY A 1 127 ? 10.752 6.460 -13.343 1.00 80.56 127 GLY A CA 1
ATOM 1025 C C . GLY A 1 127 ? 11.316 6.037 -11.983 1.00 80.56 127 GLY A C 1
ATOM 1026 O O . GLY A 1 127 ? 11.381 6.809 -11.036 1.00 80.56 127 GLY A O 1
ATOM 1027 N N . GLY A 1 128 ? 11.771 4.791 -11.865 1.00 84.75 128 GLY A N 1
ATOM 1028 C CA . GLY A 1 128 ? 12.324 4.238 -10.622 1.00 84.75 128 GLY A CA 1
ATOM 1029 C C . GLY A 1 128 ? 11.312 3.399 -9.841 1.00 84.75 128 GLY A C 1
ATOM 1030 O O . GLY A 1 128 ? 10.191 3.828 -9.572 1.00 84.75 128 GLY A O 1
ATOM 1031 N N . ALA A 1 129 ? 11.719 2.175 -9.516 1.00 89.19 129 ALA A N 1
ATOM 1032 C CA . ALA A 1 129 ? 10.838 1.123 -9.024 1.00 89.19 129 ALA A CA 1
ATOM 1033 C C . ALA A 1 129 ? 10.827 1.021 -7.495 1.00 89.19 129 ALA A C 1
ATOM 1035 O O . ALA A 1 129 ? 11.847 1.221 -6.825 1.00 89.19 129 ALA A O 1
ATOM 1036 N N . VAL A 1 130 ? 9.691 0.603 -6.946 1.00 93.62 130 VAL A N 1
ATOM 1037 C CA . VAL A 1 130 ? 9.593 0.151 -5.559 1.00 93.62 130 VAL A CA 1
ATOM 1038 C C . VAL A 1 130 ? 10.484 -1.079 -5.380 1.00 93.62 130 VAL A C 1
ATOM 1040 O O . VAL A 1 130 ? 10.451 -2.034 -6.151 1.00 93.62 130 VAL A O 1
ATOM 1043 N N . ARG A 1 131 ? 11.304 -1.100 -4.334 1.00 94.12 131 ARG A N 1
ATOM 1044 C CA . ARG A 1 131 ? 12.187 -2.223 -4.002 1.00 94.12 131 ARG A CA 1
ATOM 1045 C C . ARG A 1 131 ? 11.455 -3.280 -3.198 1.00 94.12 131 ARG A C 1
ATOM 1047 O O . ARG A 1 131 ? 11.422 -4.436 -3.612 1.00 94.12 131 ARG A O 1
ATOM 1054 N N . SER A 1 132 ? 10.813 -2.881 -2.108 1.00 94.44 132 SER A N 1
ATOM 1055 C CA . SER A 1 132 ? 10.102 -3.795 -1.218 1.00 94.44 132 SER A CA 1
ATOM 1056 C C . SER A 1 132 ? 8.807 -3.188 -0.692 1.00 94.44 132 SER A C 1
ATOM 1058 O O . SER A 1 132 ? 8.566 -1.982 -0.783 1.00 94.44 132 SER A O 1
ATOM 1060 N N . VAL A 1 133 ? 7.958 -4.067 -0.163 1.00 96.44 133 VAL A N 1
ATOM 1061 C CA . VAL A 1 133 ? 6.655 -3.733 0.399 1.00 96.44 133 VAL A CA 1
ATOM 1062 C C . VAL A 1 133 ? 6.515 -4.427 1.744 1.00 96.44 133 VAL A C 1
ATOM 1064 O O . VAL A 1 133 ? 6.783 -5.622 1.851 1.00 96.44 133 VAL A O 1
ATOM 1067 N N . THR A 1 134 ? 6.040 -3.690 2.742 1.00 94.94 134 THR A N 1
ATOM 1068 C CA . THR A 1 134 ? 5.714 -4.227 4.064 1.00 94.94 134 THR A CA 1
ATOM 1069 C C . THR A 1 134 ? 4.271 -3.903 4.414 1.00 94.94 134 THR A C 1
ATOM 1071 O O . THR A 1 134 ? 3.858 -2.744 4.334 1.00 94.94 134 THR A O 1
ATOM 1074 N N . LEU A 1 135 ? 3.510 -4.903 4.860 1.00 94.44 135 LEU A N 1
ATOM 1075 C CA . LEU A 1 135 ? 2.183 -4.685 5.427 1.00 94.44 135 LEU A CA 1
ATOM 1076 C C . LEU A 1 135 ? 2.250 -4.493 6.929 1.00 94.44 135 LEU A C 1
ATOM 1078 O O . LEU A 1 135 ? 3.055 -5.114 7.627 1.00 94.44 135 LEU A O 1
ATOM 1082 N N . ARG A 1 136 ? 1.392 -3.607 7.430 1.00 93.75 136 ARG A N 1
ATOM 1083 C CA . ARG A 1 136 ? 1.298 -3.320 8.856 1.00 93.75 136 ARG A CA 1
ATOM 1084 C C . ARG A 1 136 ? -0.147 -3.341 9.325 1.00 93.75 136 ARG A C 1
ATOM 1086 O O . ARG A 1 136 ? -1.073 -3.010 8.580 1.00 93.75 136 ARG A O 1
ATOM 1093 N N . ARG A 1 137 ? -0.298 -3.683 10.600 1.00 90.25 137 ARG A N 1
ATOM 1094 C CA . ARG A 1 137 ? -1.494 -3.415 11.386 1.00 90.25 137 ARG A CA 1
ATOM 1095 C C . ARG A 1 137 ? -1.174 -2.298 12.371 1.00 90.25 137 ARG A C 1
ATOM 1097 O O . ARG A 1 137 ? -0.221 -2.400 13.146 1.00 90.25 137 ARG A O 1
ATOM 1104 N N . MET A 1 138 ? -1.977 -1.244 12.340 1.00 84.44 138 MET A N 1
ATOM 1105 C CA . MET A 1 138 ? -1.955 -0.162 13.317 1.00 84.44 138 MET A CA 1
ATOM 1106 C C . MET A 1 138 ? -3.322 -0.059 13.997 1.00 84.44 138 MET A C 1
ATOM 1108 O O . MET A 1 138 ? -4.148 0.748 13.563 1.00 84.44 138 MET A O 1
ATOM 1112 N N . PRO A 1 139 ? -3.613 -0.885 15.020 1.00 73.31 139 PRO A N 1
ATOM 1113 C CA . PRO A 1 139 ? -4.797 -0.677 15.840 1.00 73.31 139 PRO A CA 1
ATOM 1114 C C . PRO A 1 139 ? -4.693 0.662 16.578 1.00 73.31 139 PRO A C 1
ATOM 1116 O O . PRO A 1 139 ? -3.660 0.984 17.173 1.00 73.31 139 PRO A O 1
ATOM 1119 N N . ARG A 1 140 ? -5.787 1.425 16.567 1.00 65.12 140 ARG A N 1
ATOM 1120 C CA . ARG A 1 140 ? -5.982 2.553 17.479 1.00 65.12 140 ARG A CA 1
ATOM 1121 C C . ARG A 1 140 ? -6.732 2.029 18.696 1.00 65.12 140 ARG A C 1
ATOM 1123 O O . ARG A 1 140 ? -7.902 1.682 18.580 1.00 65.12 140 ARG A O 1
ATOM 1130 N N . LEU A 1 141 ? -6.047 1.922 19.831 1.00 63.94 141 LEU A N 1
ATOM 1131 C CA . LEU A 1 141 ? -6.671 1.541 21.095 1.00 63.94 141 LEU A CA 1
ATOM 1132 C C . LEU 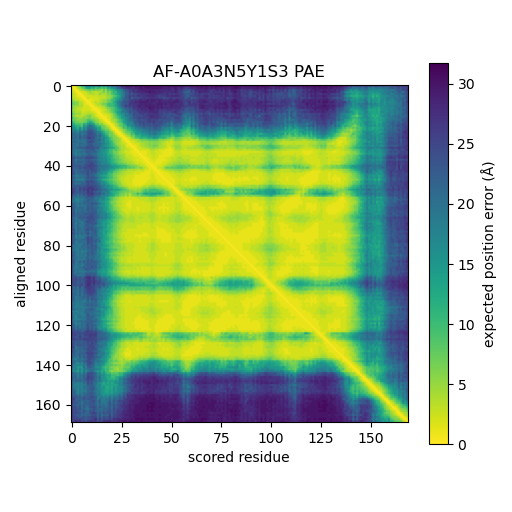A 1 141 ? -6.965 2.802 21.898 1.00 63.94 141 LEU A C 1
ATOM 1134 O O . LEU A 1 141 ? -6.061 3.595 22.167 1.00 63.94 141 LEU A O 1
ATOM 1138 N N . LEU A 1 142 ? -8.228 2.956 22.284 1.00 61.66 142 LEU A N 1
ATOM 1139 C CA . LEU A 1 142 ? -8.655 3.929 23.275 1.00 61.66 142 LEU A CA 1
ATOM 1140 C C . LEU A 1 142 ? -8.636 3.219 24.632 1.00 61.66 142 LEU A C 1
ATOM 1142 O O . LEU A 1 142 ? -9.419 2.294 24.849 1.00 61.66 142 LEU A O 1
ATOM 1146 N N . ILE A 1 143 ? -7.699 3.584 25.507 1.00 62.72 143 ILE A N 1
ATOM 1147 C CA . ILE A 1 143 ? -7.588 2.977 26.836 1.00 62.72 143 ILE A CA 1
ATOM 1148 C C . ILE A 1 143 ? -8.189 3.932 27.860 1.00 62.72 143 ILE A C 1
ATOM 1150 O O . ILE A 1 143 ? -7.755 5.078 27.980 1.00 62.72 143 ILE A O 1
ATOM 1154 N N . PHE A 1 144 ? -9.162 3.425 28.612 1.00 59.59 144 PHE A N 1
ATOM 1155 C CA . PHE A 1 144 ? -9.731 4.086 29.779 1.00 59.59 144 PHE A CA 1
ATOM 1156 C C . PHE A 1 144 ? -9.097 3.485 31.036 1.00 59.59 144 PHE A C 1
ATOM 1158 O O . PHE A 1 144 ? -9.113 2.268 31.220 1.00 59.59 144 PHE A O 1
ATOM 1165 N N . SER A 1 145 ? -8.505 4.318 31.887 1.00 56.06 145 SER A N 1
ATOM 1166 C CA . SER A 1 145 ? -7.938 3.889 33.168 1.00 56.06 145 SER A CA 1
ATOM 1167 C C . SER A 1 145 ? -9.026 3.861 34.245 1.00 56.06 145 SER A C 1
ATOM 1169 O O . SER A 1 145 ? -9.390 4.919 34.753 1.00 56.06 145 SER A O 1
ATOM 1171 N N . GLY A 1 146 ? -9.543 2.679 34.588 1.00 53.44 146 GLY A N 1
ATOM 1172 C CA . GLY A 1 146 ? -10.510 2.507 35.680 1.00 53.44 146 GLY A CA 1
ATOM 1173 C C . GLY A 1 146 ? -9.852 2.109 37.005 1.00 53.44 146 GLY A C 1
ATOM 1174 O O . GLY A 1 146 ? -8.869 1.366 37.010 1.00 53.44 146 GLY A O 1
ATOM 1175 N N . SER A 1 147 ? -10.410 2.574 38.124 1.00 51.66 147 SER A N 1
ATOM 1176 C CA . SER A 1 147 ? -10.068 2.080 39.466 1.00 51.66 147 SER A CA 1
ATOM 1177 C C . SER A 1 147 ? -10.896 0.823 39.789 1.00 51.66 147 SER A C 1
ATOM 1179 O O . SER A 1 147 ? -12.074 0.770 39.420 1.00 51.66 147 SER A O 1
ATOM 1181 N N . PRO A 1 148 ? -10.347 -0.201 40.478 1.00 44.84 148 PRO A N 1
ATOM 1182 C CA . PRO A 1 148 ? -11.133 -1.361 40.895 1.00 44.84 148 PRO A CA 1
ATOM 1183 C C . PRO A 1 148 ? -12.348 -0.924 41.732 1.00 44.84 148 PRO A C 1
ATOM 1185 O O . PRO A 1 148 ? -12.182 -0.306 42.779 1.00 44.84 148 PRO A O 1
ATOM 1188 N N . GLY A 1 149 ? -13.562 -1.236 41.266 1.00 54.78 149 GLY A N 1
ATOM 1189 C CA . GLY A 1 149 ? -14.823 -0.918 41.955 1.00 54.78 149 GLY A CA 1
ATOM 1190 C C . GLY A 1 149 ? -15.746 0.062 41.223 1.00 54.78 149 GLY A C 1
ATOM 1191 O O . GLY A 1 149 ? -16.931 0.130 41.549 1.00 54.78 149 GLY A O 1
ATOM 1192 N N . GLU A 1 150 ? -15.267 0.766 40.197 1.00 54.03 150 GLU A N 1
ATOM 1193 C CA . GLU A 1 150 ? -16.111 1.671 39.410 1.00 54.03 150 GLU A CA 1
ATOM 1194 C C . GLU A 1 150 ? -16.774 0.943 38.230 1.00 54.03 150 GLU A C 1
ATOM 1196 O O . GLU A 1 150 ? -16.120 0.304 37.405 1.00 54.03 150 GLU A O 1
ATOM 1201 N N . ARG A 1 151 ? -18.106 1.042 38.122 1.00 50.09 151 ARG A N 1
ATOM 1202 C CA . ARG A 1 151 ? -18.846 0.578 36.939 1.00 50.09 151 ARG A CA 1
ATOM 1203 C C . ARG A 1 151 ? -18.737 1.635 35.843 1.00 50.09 151 ARG A C 1
ATOM 1205 O O . ARG A 1 151 ? -19.227 2.746 36.015 1.00 50.09 151 ARG A O 1
ATOM 1212 N N . HIS A 1 152 ? -18.131 1.293 34.711 1.00 51.12 152 HIS A N 1
ATOM 1213 C CA . HIS A 1 152 ? -18.045 2.183 33.550 1.00 51.12 152 HIS A CA 1
ATOM 1214 C C . HIS A 1 152 ? -19.052 1.766 32.471 1.00 51.12 152 HIS A C 1
ATOM 1216 O O . HIS A 1 152 ? -19.226 0.579 32.196 1.00 51.12 152 HIS A O 1
ATOM 1222 N N . ARG A 1 153 ? -19.716 2.746 31.849 1.00 48.88 153 ARG A N 1
ATOM 1223 C CA . ARG A 1 153 ? -20.553 2.559 30.655 1.00 48.88 153 ARG A CA 1
ATOM 1224 C C . AR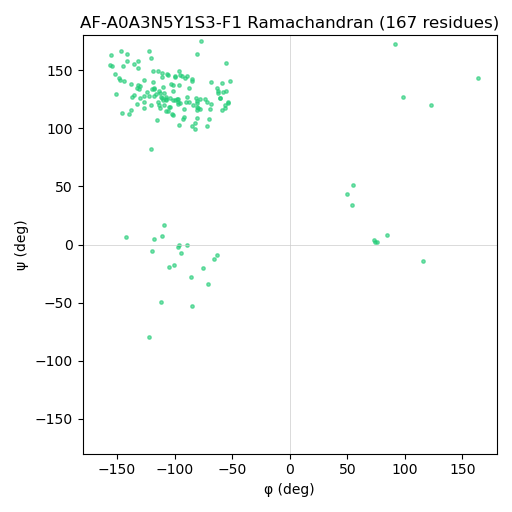G A 1 153 ? -19.894 3.302 29.497 1.00 48.88 153 ARG A C 1
ATOM 1226 O O . ARG A 1 153 ? -19.664 4.502 29.606 1.00 48.88 153 ARG A O 1
ATOM 1233 N N . LEU A 1 154 ? -19.583 2.597 28.408 1.00 46.09 154 LEU A N 1
ATOM 1234 C CA . LEU A 1 154 ? -19.155 3.243 27.169 1.00 46.09 154 LEU A CA 1
ATOM 1235 C C . LEU A 1 154 ? -20.392 3.745 26.426 1.00 46.09 154 LEU A C 1
ATOM 1237 O O . LEU A 1 154 ? -21.229 2.948 26.006 1.00 46.09 154 LEU A O 1
ATOM 1241 N N . PHE A 1 155 ? -20.476 5.055 26.234 1.00 45.69 155 PHE A N 1
ATOM 1242 C CA . PHE A 1 155 ? -21.412 5.643 25.289 1.00 45.69 155 PHE A CA 1
ATOM 1243 C C . PHE A 1 155 ? -20.699 5.794 23.943 1.00 45.69 155 PHE A C 1
ATOM 1245 O O . PHE A 1 155 ? -19.715 6.522 23.831 1.00 45.69 155 PHE A O 1
ATOM 1252 N N . PHE A 1 156 ? -21.186 5.090 22.922 1.00 38.41 156 PHE A N 1
ATOM 1253 C CA . PHE A 1 156 ? -20.873 5.388 21.527 1.00 38.41 156 PHE A CA 1
ATOM 1254 C C . PHE A 1 156 ? -22.093 6.087 20.925 1.00 38.41 156 PHE A C 1
ATOM 1256 O O . PHE A 1 156 ? -23.167 5.493 20.873 1.00 38.41 156 PHE A O 1
ATOM 1263 N N . GLY A 1 157 ? -21.947 7.332 20.476 1.00 35.44 157 GLY A N 1
ATOM 1264 C CA . GLY A 1 157 ? -23.041 8.064 19.839 1.00 35.44 157 GLY A CA 1
ATOM 1265 C C . GLY A 1 157 ? -22.778 9.562 19.769 1.00 35.44 157 GLY A C 1
ATOM 1266 O O . GLY A 1 157 ? -22.168 10.132 20.668 1.00 35.44 157 GLY A O 1
ATOM 1267 N N . ASN A 1 158 ? -23.205 10.179 18.669 1.00 36.97 158 ASN A N 1
ATOM 1268 C CA . ASN A 1 158 ? -23.166 11.622 18.464 1.00 36.97 158 ASN A CA 1
ATOM 1269 C C . ASN A 1 158 ? -24.026 12.311 19.541 1.00 36.97 158 ASN A C 1
ATOM 1271 O O . ASN A 1 158 ? -25.193 11.954 19.677 1.00 36.97 158 ASN A O 1
ATOM 1275 N N . ALA A 1 159 ? -23.479 13.276 20.287 1.00 46.97 159 ALA A N 1
ATOM 1276 C CA . ALA A 1 159 ? -24.200 13.963 21.370 1.00 46.97 159 ALA A CA 1
ATOM 1277 C C . ALA A 1 159 ? -25.387 14.817 20.872 1.00 46.97 159 ALA A C 1
ATOM 1279 O O . ALA A 1 159 ? -26.225 15.225 21.667 1.00 46.97 159 ALA A O 1
ATOM 1280 N N . GLU A 1 160 ? -25.472 15.050 19.560 1.00 44.31 160 GLU A N 1
ATOM 1281 C CA . GLU A 1 160 ? -26.580 15.745 18.891 1.00 44.31 160 GLU A CA 1
ATOM 1282 C C . GLU A 1 160 ? -27.641 14.796 18.298 1.00 44.31 160 GLU A C 1
ATOM 1284 O O . GLU A 1 160 ? -28.596 15.244 17.670 1.00 44.31 160 GLU A O 1
ATOM 1289 N N . GLY A 1 161 ? -27.478 13.475 18.429 1.00 40.31 161 GLY A N 1
ATOM 1290 C CA . GLY A 1 161 ? -28.447 12.511 17.908 1.00 40.31 161 GLY A CA 1
ATOM 1291 C C . GLY A 1 161 ? -29.550 12.220 18.920 1.00 40.31 161 GLY A C 1
ATOM 1292 O O . GLY A 1 161 ? -29.253 11.741 20.012 1.00 40.31 161 GLY A O 1
ATOM 1293 N N . GLU A 1 162 ? -30.814 12.438 18.548 1.00 41.50 162 GLU A N 1
ATOM 1294 C CA . GLU A 1 162 ? -31.951 11.954 19.340 1.00 41.50 162 GLU A CA 1
ATOM 1295 C C . GLU A 1 162 ? -31.810 10.446 19.641 1.00 41.50 162 GLU A C 1
ATOM 1297 O O . GLU A 1 162 ? -31.369 9.679 18.770 1.00 41.50 162 GLU A O 1
ATOM 1302 N N . PRO A 1 163 ? -32.174 9.994 20.858 1.00 44.59 163 PRO A N 1
ATOM 1303 C CA . PRO A 1 163 ? -32.126 8.584 21.215 1.00 44.59 163 PRO A CA 1
ATOM 1304 C C . PRO A 1 163 ? -33.012 7.781 20.259 1.00 44.59 163 PRO A C 1
ATOM 1306 O O . PRO A 1 163 ? -34.230 7.936 20.223 1.00 44.59 163 PRO A O 1
ATOM 1309 N N . ARG A 1 164 ? -32.393 6.897 19.472 1.00 41.00 164 ARG A N 1
ATOM 1310 C CA . ARG A 1 164 ? -33.136 5.953 18.636 1.00 41.00 164 ARG A CA 1
ATOM 1311 C C . ARG A 1 164 ? -33.589 4.779 19.495 1.00 41.00 164 ARG A C 1
ATOM 1313 O O . ARG A 1 164 ? -32.753 4.012 19.971 1.00 41.00 164 ARG A O 1
ATOM 1320 N N . ASN A 1 165 ? -34.902 4.629 19.649 1.00 36.84 165 ASN A N 1
ATOM 1321 C CA . ASN A 1 165 ? -35.497 3.377 20.100 1.00 36.84 165 ASN A CA 1
ATOM 1322 C C . ASN A 1 165 ? -35.308 2.330 19.000 1.00 36.84 165 ASN A C 1
ATOM 1324 O O . ASN A 1 165 ? -35.746 2.524 17.866 1.00 36.84 165 ASN A O 1
ATOM 1328 N N . TYR A 1 166 ? -34.637 1.234 19.338 1.00 40.12 166 TYR A N 1
ATOM 1329 C CA . TYR A 1 166 ? -34.653 0.023 18.533 1.00 40.12 166 TYR A CA 1
ATOM 1330 C C . TYR A 1 166 ? -35.612 -0.949 19.207 1.00 40.12 166 TYR A C 1
ATOM 1332 O O . TYR A 1 166 ? -35.308 -1.455 20.288 1.00 40.12 166 TYR A O 1
ATOM 1340 N N . ASP A 1 167 ? -36.747 -1.207 18.566 1.00 35.62 167 ASP A N 1
ATOM 1341 C CA . ASP A 1 167 ? -37.577 -2.352 18.915 1.00 35.62 167 ASP A CA 1
ATOM 1342 C C . ASP A 1 167 ? -36.827 -3.608 18.470 1.00 35.62 167 ASP A C 1
ATOM 1344 O O . ASP A 1 167 ? -36.648 -3.870 17.278 1.00 35.62 167 ASP A O 1
ATOM 1348 N N . LEU A 1 168 ? -36.319 -4.357 19.443 1.00 36.94 168 LEU A N 1
ATOM 1349 C CA . LEU A 1 168 ? -35.875 -5.721 19.212 1.00 36.94 168 LEU A CA 1
ATOM 1350 C C . LEU A 1 168 ? -37.127 -6.598 19.285 1.00 36.94 168 LEU A C 1
ATOM 1352 O O . LEU A 1 168 ? -37.681 -6.785 20.368 1.00 36.94 168 LEU A O 1
ATOM 1356 N N . GLY A 1 169 ? -37.596 -7.040 18.117 1.00 44.00 169 GLY A N 1
ATOM 1357 C CA . GLY A 1 169 ? -38.627 -8.075 18.000 1.00 44.00 169 GLY A CA 1
ATOM 1358 C C . GLY A 1 169 ? -38.131 -9.454 18.411 1.00 44.00 169 GLY A C 1
ATOM 1359 O O . GLY A 1 169 ? -36.895 -9.652 18.486 1.00 44.00 169 GLY A O 1
#

pLDDT: mean 80.05, std 20.31, range [35.44, 98.62]

Sequence (169 aa):
MADLRLIDGSGTEISYILQKAETRTFRSTLPTSIINRGIDPGRFEQIVCDVGKRVQVSNQVVLYTQTTNFVRKTDVGGSADGKNWIIIRSNAYIFDQRYQGRELHNLVVSYPDSTYRYLKIMVWFDGGAVRSVTLRRMPRLLIFSGSPGERHRLFFGNAEGEPRNYDLG

Foldseek 3Di:
DDDDFDADPVRHTDDDDDFDWDWDKDKDWADKDFPDWDDDPQFWTKTKIFSDDDQDWFFKKAWAFPDAADKKWKWKWFDQPVPDTDTQDGRDIFHWHDDPNDTDGDRMDGGPTDRGRMMMMTITDPDGDTDDMITMDIDTDGDTDDDPPDDDDDDDDDPPDDDDDDPDD

Radius of gyration: 22.62 Å; Cα contacts (8 Å, |Δi|>4): 320; chains: 1; bounding box: 54×47×61 Å